Protein AF-A0A1X7J455-F1 (afdb_monomer)

Organism: NCBI:txid561720

Mean predicted aligned error: 8.85 Å

Radius of gyration: 18.41 Å; Cα contacts (8 Å, |Δi|>4): 38; chains: 1; bounding box: 39×34×49 Å

InterPro domains:
  IPR003339 ABC/ECF transporter, transmembrane component [PF02361] (2-101)
  IPR003339 ABC/ECF transporter, transmembrane component [cd16914] (1-105)
  IPR051611 Energy-coupling factor transporter component [PTHR34857] (2-103)

Structure (mmCIF, N/CA/C/O backbone):
data_AF-A0A1X7J455-F1
#
_entry.id   AF-A0A1X7J455-F1
#
loop_
_atom_site.group_PDB
_atom_site.id
_atom_site.type_symbol
_atom_site.label_atom_id
_atom_site.label_alt_id
_atom_site.label_comp_id
_atom_site.l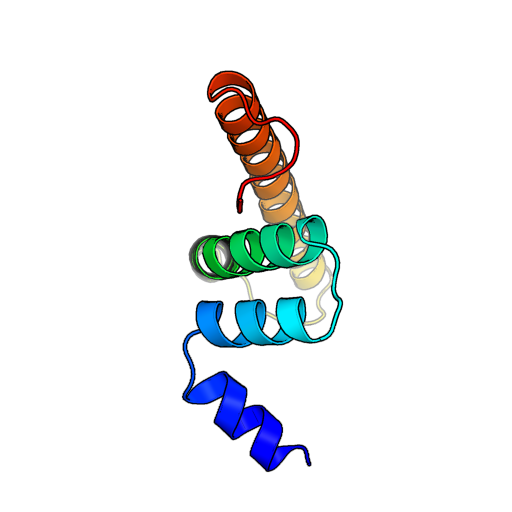abel_asym_id
_atom_site.label_entity_id
_atom_site.label_seq_id
_atom_site.pdbx_PDB_ins_code
_atom_site.Cartn_x
_atom_site.Cartn_y
_atom_site.Cartn_z
_atom_site.occupancy
_atom_site.B_iso_or_equiv
_atom_site.auth_seq_id
_atom_site.auth_comp_id
_atom_site.auth_asym_id
_atom_site.auth_atom_id
_atom_site.pdbx_PDB_model_num
ATOM 1 N N . MET A 1 1 ? 10.506 -19.898 16.608 1.00 73.25 1 MET A N 1
ATOM 2 C CA . MET A 1 1 ? 9.988 -18.510 16.555 1.00 73.25 1 MET A CA 1
ATOM 3 C C . MET A 1 1 ? 9.458 -18.150 15.166 1.00 73.25 1 MET A C 1
ATOM 5 O O . MET A 1 1 ? 8.250 -18.033 15.028 1.00 73.25 1 MET A O 1
ATOM 9 N N . VAL A 1 2 ? 10.294 -18.099 14.118 1.00 80.62 2 VAL A N 1
ATOM 10 C CA . VAL A 1 2 ? 9.862 -17.724 12.746 1.00 80.62 2 VAL A CA 1
ATOM 11 C C . VAL A 1 2 ? 8.773 -18.642 12.162 1.00 80.62 2 VAL A C 1
ATOM 13 O O . VAL A 1 2 ? 7.822 -18.159 11.557 1.00 80.62 2 VAL A O 1
ATOM 16 N N . MET A 1 3 ? 8.853 -19.955 12.400 1.00 81.94 3 MET A N 1
ATOM 17 C CA . MET A 1 3 ? 7.884 -20.923 11.858 1.00 81.94 3 MET A CA 1
ATOM 18 C C . MET A 1 3 ? 6.491 -20.810 12.502 1.00 81.94 3 MET A C 1
ATOM 20 O O . MET A 1 3 ? 5.478 -20.948 11.825 1.00 81.94 3 MET A O 1
ATOM 24 N N . VAL A 1 4 ? 6.444 -20.474 13.797 1.00 82.75 4 VAL A N 1
ATOM 25 C CA . VAL A 1 4 ? 5.191 -20.213 14.530 1.00 82.75 4 VAL A CA 1
ATOM 26 C C . VAL A 1 4 ? 4.543 -18.922 14.028 1.00 82.75 4 VAL A C 1
ATOM 28 O O . VAL A 1 4 ? 3.336 -18.885 13.813 1.00 82.75 4 VAL A O 1
ATOM 31 N N . LEU A 1 5 ? 5.350 -17.886 13.771 1.00 78.81 5 LEU A N 1
ATOM 32 C CA . LEU A 1 5 ? 4.875 -16.619 13.218 1.00 78.81 5 LEU A CA 1
ATOM 33 C C . LEU A 1 5 ? 4.279 -16.791 11.810 1.00 78.81 5 LEU A C 1
ATOM 35 O O . LEU A 1 5 ? 3.201 -16.269 11.539 1.00 78.81 5 LEU A O 1
ATOM 39 N N . MET A 1 6 ? 4.947 -17.544 10.928 1.00 80.38 6 MET A N 1
ATOM 40 C CA . MET A 1 6 ? 4.420 -17.844 9.590 1.00 80.38 6 MET A CA 1
ATOM 41 C C . MET A 1 6 ? 3.140 -18.679 9.640 1.00 80.38 6 MET A C 1
ATOM 43 O O . MET A 1 6 ? 2.208 -18.381 8.900 1.00 80.38 6 MET A O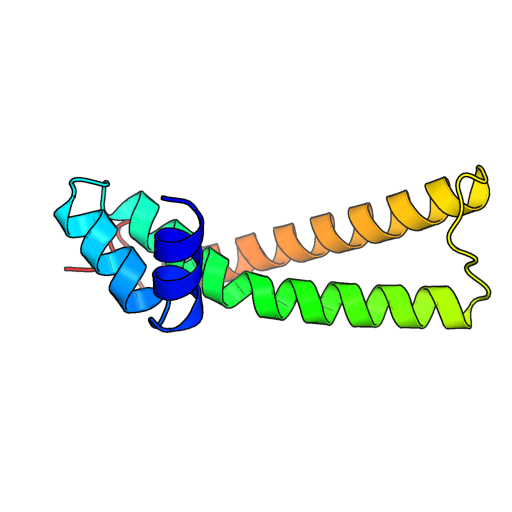 1
ATOM 47 N N . GLY A 1 7 ? 3.070 -19.677 10.529 1.00 82.81 7 GLY A N 1
ATOM 48 C CA . GLY A 1 7 ? 1.852 -20.457 10.747 1.00 82.81 7 GLY A CA 1
ATOM 49 C C . GLY A 1 7 ? 0.685 -19.566 11.166 1.00 82.81 7 GLY A C 1
ATOM 50 O O . GLY A 1 7 ? -0.343 -19.557 10.502 1.00 82.81 7 GLY A O 1
ATOM 51 N N . LEU A 1 8 ? 0.882 -18.728 12.188 1.00 75.81 8 LEU A N 1
ATOM 52 C CA . LEU A 1 8 ? -0.147 -17.821 12.700 1.00 75.81 8 LEU A CA 1
ATOM 53 C C . LEU A 1 8 ? -0.665 -16.847 11.627 1.00 75.81 8 LEU A C 1
ATOM 55 O O . LEU A 1 8 ? -1.876 -16.674 11.495 1.00 75.81 8 LEU A O 1
ATOM 59 N N . LEU A 1 9 ? 0.240 -16.227 10.861 1.00 77.44 9 LEU A N 1
ATOM 60 C CA . LEU A 1 9 ? -0.103 -15.286 9.787 1.00 77.44 9 LEU A CA 1
ATOM 61 C C . LEU A 1 9 ? -0.728 -15.972 8.564 1.00 77.44 9 LEU A C 1
ATOM 63 O O . LEU A 1 9 ? -1.505 -15.343 7.853 1.00 77.44 9 LEU A O 1
ATOM 67 N N . GLY A 1 10 ? -0.375 -17.232 8.306 1.00 73.44 10 GLY A N 1
ATOM 68 C CA . GLY A 1 10 ? -0.864 -18.001 7.164 1.00 73.44 10 GLY A CA 1
ATOM 69 C C . GLY A 1 10 ? -2.214 -18.677 7.400 1.00 73.44 10 GLY A C 1
ATOM 70 O O . GLY A 1 10 ? -2.987 -18.816 6.457 1.00 73.44 10 GLY A O 1
ATOM 71 N N . THR A 1 11 ? -2.519 -19.088 8.636 1.00 76.56 11 THR A N 1
ATOM 72 C CA . THR A 1 11 ? -3.760 -19.814 8.963 1.00 76.56 11 THR A CA 1
ATOM 73 C C . THR A 1 11 ? -4.844 -18.934 9.570 1.00 76.56 11 THR A C 1
ATOM 75 O O . THR A 1 11 ? -6.016 -19.303 9.516 1.00 76.56 11 THR A O 1
ATOM 78 N N . SER A 1 12 ? -4.487 -17.792 10.163 1.00 71.69 12 SER A N 1
ATOM 79 C CA . SER A 1 12 ? -5.459 -16.920 10.828 1.00 71.69 12 SER A CA 1
ATOM 80 C C . SER A 1 12 ? -5.894 -15.779 9.911 1.00 71.69 12 SER A C 1
ATOM 82 O O . SER A 1 12 ? -5.052 -15.144 9.271 1.00 71.69 12 SER A O 1
ATOM 84 N N . PRO A 1 13 ? -7.191 -15.437 9.879 1.00 73.50 13 PRO A N 1
ATOM 85 C CA . PRO A 1 13 ? -7.639 -14.221 9.229 1.00 73.50 13 PRO A CA 1
ATOM 86 C C . PRO A 1 13 ? -6.954 -12.991 9.838 1.00 73.50 13 PRO A C 1
ATOM 88 O O . PRO A 1 13 ? -6.986 -12.799 11.053 1.00 73.50 13 PRO A O 1
ATOM 91 N N . LEU A 1 14 ? -6.416 -12.112 8.986 1.00 71.50 14 LEU A N 1
ATOM 92 C CA . LEU A 1 14 ? -5.733 -10.870 9.383 1.00 71.50 14 LEU A CA 1
ATOM 93 C C . LEU A 1 14 ? -6.522 -10.024 10.396 1.00 71.50 14 LEU A C 1
ATOM 95 O O . LEU A 1 14 ? -5.927 -9.350 11.228 1.00 71.50 14 LEU A O 1
ATOM 99 N N . HIS A 1 15 ? -7.856 -10.064 10.358 1.00 68.44 15 HIS A N 1
ATOM 100 C CA . HIS A 1 15 ? -8.691 -9.335 11.310 1.00 68.44 15 HIS A CA 1
ATOM 101 C C . HIS A 1 15 ? -8.560 -9.855 12.753 1.00 68.44 15 HIS A C 1
ATOM 103 O O . HIS A 1 15 ? -8.521 -9.038 13.669 1.00 68.44 15 HIS A O 1
ATOM 109 N N . LEU A 1 16 ? -8.423 -11.171 12.961 1.00 72.12 16 LEU A N 1
ATOM 110 C CA . LEU A 1 16 ? -8.236 -11.760 14.294 1.00 72.12 16 LEU A CA 1
ATOM 111 C C . LEU A 1 16 ? -6.844 -11.446 14.845 1.00 72.12 16 LEU A C 1
ATOM 113 O O . LEU A 1 16 ? -6.699 -11.103 16.015 1.00 72.12 16 LEU A O 1
ATOM 117 N N . THR A 1 17 ? -5.818 -11.478 13.992 1.00 77.44 17 THR A N 1
ATOM 118 C CA . THR A 1 17 ? -4.447 -11.116 14.377 1.00 77.44 17 THR A CA 1
ATOM 119 C C . THR A 1 17 ? -4.349 -9.641 14.767 1.00 77.44 17 THR A C 1
ATOM 121 O O . THR A 1 17 ? -3.702 -9.297 15.753 1.00 77.44 17 THR A O 1
ATOM 124 N N . LEU A 1 18 ? -5.031 -8.761 14.025 1.00 75.44 18 LEU A N 1
ATOM 125 C CA . LEU A 1 18 ? -5.117 -7.330 14.329 1.00 75.44 18 LEU A CA 1
ATOM 126 C C . LEU A 1 18 ? -5.921 -7.040 15.603 1.00 75.44 18 LEU A C 1
ATOM 128 O O . LEU A 1 18 ? -5.617 -6.076 16.305 1.00 75.44 18 LEU A O 1
ATOM 132 N N . GLN A 1 19 ? -6.917 -7.867 15.922 1.00 75.44 19 GLN A N 1
ATOM 133 C CA . GLN A 1 19 ? -7.644 -7.780 17.185 1.00 75.44 19 GLN A CA 1
ATOM 134 C C . GLN A 1 19 ? -6.764 -8.206 18.368 1.00 75.44 19 GLN A C 1
ATOM 136 O O . GLN A 1 19 ? -6.658 -7.447 19.322 1.00 75.44 19 GLN A O 1
ATOM 141 N N . GLY A 1 20 ? -6.021 -9.311 18.266 1.00 78.44 20 GLY A N 1
ATOM 142 C CA . GLY A 1 20 ? -5.057 -9.700 19.307 1.00 78.44 20 GLY A CA 1
ATOM 143 C C . GLY A 1 20 ? -3.945 -8.662 19.526 1.00 78.44 20 GLY A C 1
ATOM 144 O O . GLY A 1 20 ? -3.503 -8.449 20.649 1.00 78.44 20 GLY A O 1
ATOM 145 N N . LEU A 1 21 ? -3.536 -7.947 18.471 1.00 75.38 21 LEU A N 1
ATOM 146 C CA . LEU A 1 21 ? -2.621 -6.798 18.563 1.00 75.38 21 LEU A CA 1
ATOM 147 C C . LEU A 1 21 ? -3.223 -5.622 19.354 1.00 75.38 21 LEU A C 1
ATOM 149 O O . LEU A 1 21 ? -2.495 -4.930 20.063 1.00 75.38 21 LEU A O 1
ATOM 153 N N . ARG A 1 22 ? -4.540 -5.398 19.263 1.00 76.31 22 ARG A N 1
ATOM 154 C CA . ARG A 1 22 ? -5.244 -4.405 20.090 1.00 76.31 22 ARG A CA 1
ATOM 155 C C . ARG A 1 22 ? -5.200 -4.793 21.563 1.00 76.31 22 ARG A C 1
ATOM 157 O O . ARG A 1 22 ? -4.879 -3.948 22.392 1.00 76.31 22 ARG A O 1
ATOM 164 N N . ASP A 1 23 ? -5.476 -6.058 21.862 1.00 76.12 23 ASP A N 1
ATOM 165 C CA . ASP A 1 23 ? -5.491 -6.578 23.235 1.00 76.12 23 ASP A CA 1
ATOM 166 C C . ASP A 1 23 ? -4.092 -6.539 23.876 1.00 76.12 23 ASP A C 1
ATOM 168 O O . ASP A 1 23 ? -3.957 -6.448 25.093 1.00 76.12 23 ASP A O 1
ATOM 172 N N . LEU A 1 24 ? -3.043 -6.508 23.048 1.00 79.50 24 LEU A N 1
ATOM 173 C CA . LEU A 1 24 ? -1.651 -6.320 23.458 1.00 79.50 24 LEU A CA 1
ATOM 174 C C . LEU A 1 24 ? -1.265 -4.852 23.736 1.00 79.50 24 LEU A C 1
ATOM 176 O O . LEU A 1 24 ? -0.109 -4.572 24.047 1.00 79.50 24 LEU A O 1
ATOM 180 N N . GLY A 1 25 ? -2.208 -3.911 23.617 1.00 78.00 25 GLY A N 1
ATOM 181 C CA . GLY A 1 25 ? -2.021 -2.500 23.963 1.00 78.00 25 GLY A CA 1
ATOM 182 C C . GLY A 1 25 ? -1.713 -1.562 22.791 1.00 78.00 25 GLY A C 1
ATOM 183 O O . GLY A 1 25 ? -1.353 -0.408 23.028 1.00 78.00 25 GLY A O 1
ATOM 184 N N . LEU A 1 26 ? -1.851 -1.992 21.526 1.00 77.38 26 LEU A N 1
ATOM 185 C CA . LEU A 1 26 ? -1.738 -1.052 20.403 1.00 77.38 26 LEU A CA 1
ATOM 186 C C . LEU A 1 26 ? -2.918 -0.063 20.375 1.00 77.38 26 LEU A C 1
ATOM 188 O O . LEU A 1 26 ? -4.073 -0.467 20.532 1.00 77.38 26 LEU A O 1
ATOM 192 N N . PRO A 1 27 ? -2.669 1.227 20.074 1.00 79.38 27 PRO A N 1
ATOM 193 C CA . PRO A 1 27 ? -3.733 2.215 19.982 1.00 79.38 27 PRO A CA 1
ATOM 194 C C . PRO A 1 27 ? -4.678 1.878 18.823 1.00 79.38 27 PRO A C 1
ATOM 196 O O . PRO A 1 27 ? -4.257 1.522 17.717 1.00 79.38 27 PRO A O 1
ATOM 199 N N . SER A 1 28 ? -5.978 2.045 19.061 1.00 73.00 28 SER A N 1
ATOM 200 C CA . SER A 1 28 ? -7.067 1.702 18.133 1.00 73.00 28 SER A CA 1
ATOM 201 C C . SER A 1 28 ? -6.895 2.292 16.725 1.00 73.00 28 SER A C 1
ATOM 203 O O . SER A 1 28 ? -7.248 1.648 15.734 1.00 73.00 28 SER A O 1
ATOM 205 N N . LYS A 1 29 ? -6.278 3.476 16.623 1.00 73.56 29 LYS A N 1
ATOM 206 C CA . LYS A 1 29 ? -5.960 4.158 15.360 1.00 73.56 29 LYS A CA 1
ATOM 207 C C . LYS A 1 29 ? -4.971 3.376 14.484 1.00 73.56 29 LYS A C 1
ATOM 209 O O . LYS A 1 29 ? -5.156 3.300 13.273 1.00 73.56 29 LYS A O 1
ATOM 214 N N . LEU A 1 30 ? -3.952 2.756 15.085 1.00 76.00 30 LEU A N 1
ATOM 215 C CA . LEU A 1 30 ? -2.965 1.926 14.377 1.00 76.00 30 LEU A CA 1
ATOM 216 C C . LEU A 1 30 ? -3.593 0.621 13.882 1.00 76.00 30 LEU A C 1
ATOM 218 O O . LEU A 1 30 ? -3.386 0.234 12.734 1.00 76.00 30 LEU A O 1
ATOM 222 N N . VAL A 1 31 ? -4.421 -0.016 14.712 1.00 79.56 31 VAL A N 1
ATOM 223 C CA . VAL A 1 31 ? -5.154 -1.240 14.345 1.00 79.56 31 VAL A CA 1
ATOM 224 C C . VAL A 1 31 ? -6.093 -0.977 13.167 1.00 79.56 31 VAL A C 1
ATOM 226 O O . VAL A 1 31 ? -6.144 -1.754 12.214 1.00 79.56 31 VAL A O 1
ATOM 229 N N . MET A 1 32 ? -6.796 0.156 13.196 1.00 77.31 32 MET A N 1
ATOM 230 C CA . MET A 1 32 ? -7.643 0.600 12.094 1.00 77.31 32 MET A CA 1
ATOM 231 C C . MET A 1 32 ? -6.829 0.830 10.817 1.00 77.31 32 MET A C 1
ATOM 233 O O . MET A 1 32 ? -7.204 0.319 9.761 1.00 77.31 32 MET A O 1
ATOM 237 N N . LEU A 1 33 ? -5.713 1.561 10.902 1.00 80.31 33 LEU A N 1
ATOM 238 C CA . LEU A 1 33 ? -4.845 1.818 9.754 1.00 80.31 33 LEU A CA 1
ATOM 239 C C . LEU A 1 33 ? -4.367 0.503 9.124 1.00 80.31 33 LEU A C 1
ATOM 241 O O . LEU A 1 33 ? -4.500 0.322 7.918 1.00 80.31 33 LEU A O 1
ATOM 245 N N . LEU A 1 34 ? -3.899 -0.446 9.938 1.00 80.50 34 LEU A N 1
ATOM 246 C CA . LEU A 1 34 ? -3.456 -1.764 9.480 1.00 80.50 34 LEU A CA 1
ATOM 247 C C . LEU A 1 34 ? -4.585 -2.565 8.824 1.00 80.50 34 LEU A C 1
ATOM 249 O O . LEU A 1 34 ? -4.370 -3.202 7.790 1.00 80.50 34 LEU A O 1
ATOM 253 N N . HIS A 1 35 ? -5.798 -2.503 9.373 1.00 80.69 35 HIS A N 1
ATOM 254 C CA . HIS A 1 35 ? -6.957 -3.150 8.769 1.00 80.69 35 HIS A CA 1
ATOM 255 C C . HIS A 1 35 ? -7.258 -2.565 7.380 1.00 80.69 35 HIS A C 1
ATOM 257 O O . HIS A 1 35 ? -7.420 -3.319 6.416 1.00 80.69 35 HIS A O 1
ATOM 263 N N . PHE A 1 36 ? -7.244 -1.236 7.233 1.00 79.31 36 PHE A N 1
ATOM 264 C CA . PHE A 1 36 ? -7.363 -0.589 5.925 1.00 79.31 36 PHE A CA 1
ATOM 265 C C . PHE A 1 36 ? -6.216 -0.982 4.988 1.00 79.31 36 PHE A C 1
ATOM 267 O O . PHE A 1 36 ? -6.482 -1.391 3.857 1.00 79.31 36 PHE A O 1
ATOM 274 N N . CYS A 1 37 ? -4.963 -0.946 5.448 1.00 81.94 37 CYS A N 1
ATOM 275 C CA . CYS A 1 37 ? -3.806 -1.374 4.664 1.00 81.94 37 CYS A CA 1
ATOM 276 C C . CYS A 1 37 ? -3.989 -2.801 4.135 1.00 81.94 37 CYS A C 1
ATOM 278 O O . CYS A 1 37 ? -3.803 -3.026 2.945 1.00 81.94 37 CYS A O 1
ATOM 280 N N . SER A 1 38 ? -4.440 -3.746 4.964 1.00 79.81 38 SER A N 1
ATOM 281 C CA . SER A 1 38 ? -4.642 -5.142 4.550 1.00 79.81 38 SER A CA 1
ATOM 282 C C . SER A 1 38 ? -5.661 -5.299 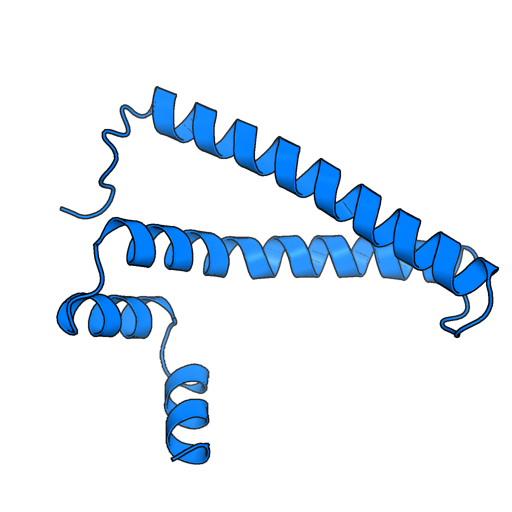3.410 1.00 79.81 38 SER A C 1
ATOM 284 O O . SER A 1 38 ? -5.432 -6.046 2.452 1.00 79.81 38 SER A O 1
ATOM 286 N N . ARG A 1 39 ? -6.760 -4.533 3.462 1.00 80.50 39 ARG A N 1
ATOM 287 C CA . ARG A 1 39 ? -7.777 -4.483 2.402 1.00 80.50 39 ARG A CA 1
ATOM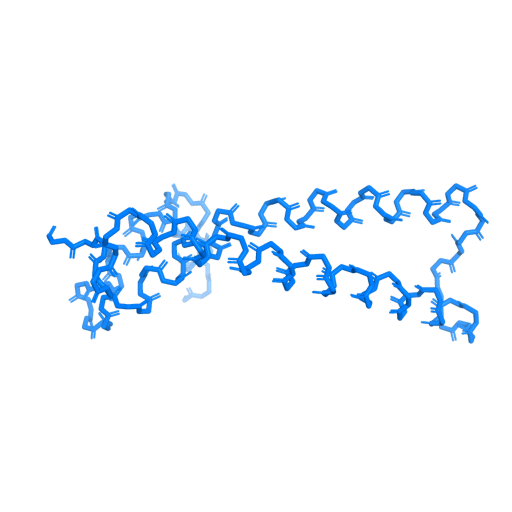 288 C C . ARG A 1 39 ? -7.216 -3.854 1.126 1.00 80.50 39 ARG A C 1
ATOM 290 O O . ARG A 1 39 ? -7.487 -4.350 0.037 1.00 80.50 39 ARG A O 1
ATOM 297 N N . TYR A 1 40 ? -6.420 -2.793 1.250 1.00 79.12 40 TYR A N 1
ATOM 298 C CA . TYR A 1 40 ? -5.877 -2.062 0.102 1.00 79.12 40 TYR A CA 1
ATOM 299 C C . TYR A 1 40 ? -4.658 -2.722 -0.548 1.00 79.12 40 TYR A C 1
ATOM 301 O O . TYR A 1 40 ? -4.456 -2.528 -1.745 1.00 79.12 40 TYR A O 1
ATOM 309 N N . VAL A 1 41 ? -3.889 -3.541 0.176 1.00 83.06 41 VAL A N 1
ATOM 310 C CA . VAL A 1 41 ? -2.725 -4.264 -0.369 1.00 83.06 41 VAL A CA 1
ATOM 311 C C . VAL A 1 41 ? -3.117 -5.129 -1.563 1.00 83.06 41 VAL A C 1
ATOM 313 O O . VAL A 1 41 ? -2.434 -5.092 -2.582 1.00 83.06 41 VAL A O 1
ATOM 316 N N . HIS A 1 42 ? -4.243 -5.839 -1.482 1.00 81.56 42 HIS A N 1
ATOM 317 C CA . HIS A 1 42 ? -4.738 -6.674 -2.579 1.00 81.56 42 HIS A CA 1
ATOM 318 C C . HIS A 1 42 ? -5.066 -5.838 -3.822 1.00 81.56 42 HIS A C 1
ATOM 320 O O . HIS A 1 42 ? -4.644 -6.156 -4.930 1.00 81.56 42 HIS A O 1
ATOM 326 N N . VAL A 1 43 ? -5.725 -4.695 -3.626 1.00 83.69 43 VAL A N 1
ATOM 327 C CA . VAL A 1 43 ? -6.094 -3.794 -4.723 1.00 83.69 43 VAL A CA 1
ATOM 328 C C . VAL A 1 43 ? -4.860 -3.176 -5.386 1.00 83.69 43 VAL A C 1
ATOM 330 O O . VAL A 1 43 ? -4.802 -3.056 -6.609 1.00 83.69 43 VAL A O 1
ATOM 333 N N . ILE A 1 44 ? -3.859 -2.788 -4.592 1.00 82.31 44 ILE A N 1
ATOM 334 C CA . ILE A 1 44 ? -2.587 -2.256 -5.098 1.00 82.31 44 ILE A CA 1
ATOM 335 C C . ILE A 1 44 ? -1.799 -3.354 -5.821 1.00 82.31 44 ILE A C 1
ATOM 337 O O . ILE A 1 44 ? -1.176 -3.077 -6.844 1.00 82.31 44 ILE A O 1
ATOM 341 N N . ALA A 1 45 ? -1.838 -4.597 -5.335 1.00 84.62 45 ALA A N 1
ATOM 342 C CA . ALA A 1 45 ? -1.193 -5.731 -5.986 1.00 84.62 45 ALA A CA 1
ATOM 343 C C . ALA A 1 45 ? -1.791 -6.010 -7.374 1.00 84.62 45 ALA A C 1
ATOM 345 O O . ALA A 1 45 ? -1.032 -6.188 -8.329 1.00 84.62 45 ALA A O 1
ATOM 346 N N . ASP A 1 46 ? -3.117 -5.960 -7.509 1.00 86.19 46 ASP A N 1
ATOM 347 C CA . ASP A 1 46 ? -3.801 -6.107 -8.799 1.00 86.19 46 ASP A CA 1
ATOM 348 C C . ASP A 1 46 ? -3.486 -4.950 -9.754 1.00 86.19 46 ASP A C 1
ATOM 350 O O . ASP A 1 46 ? -3.218 -5.163 -10.938 1.00 86.19 46 ASP A O 1
ATOM 354 N N . GLU A 1 47 ? -3.464 -3.714 -9.249 1.00 84.31 47 GLU A N 1
ATOM 355 C CA . GLU A 1 47 ? -3.063 -2.535 -10.023 1.00 84.31 47 GLU A CA 1
ATOM 356 C C . GLU A 1 47 ? -1.616 -2.682 -10.519 1.00 84.31 47 GLU A C 1
ATOM 358 O O . GLU A 1 47 ? -1.347 -2.526 -11.711 1.00 84.31 47 GLU A O 1
ATOM 363 N N . LYS A 1 48 ? -0.692 -3.064 -9.627 1.00 85.44 48 LYS A N 1
ATOM 364 C CA . LYS A 1 48 ? 0.710 -3.333 -9.963 1.00 85.44 48 LYS A CA 1
ATOM 365 C C . LYS A 1 48 ? 0.808 -4.395 -11.052 1.00 85.44 48 LYS A C 1
ATOM 367 O O . LYS A 1 48 ? 1.558 -4.200 -12.005 1.00 85.44 48 LYS A O 1
ATOM 372 N N . ARG A 1 49 ? 0.059 -5.497 -10.925 1.00 87.31 49 ARG A N 1
ATOM 373 C CA . ARG A 1 49 ? 0.057 -6.590 -11.904 1.00 87.31 49 ARG A CA 1
ATOM 374 C C . ARG A 1 49 ? -0.371 -6.088 -13.280 1.00 87.31 49 ARG A C 1
ATOM 376 O O . ARG A 1 49 ? 0.373 -6.275 -14.234 1.00 87.31 49 ARG A O 1
ATOM 383 N N . ARG A 1 50 ? -1.481 -5.348 -13.364 1.00 86.00 50 ARG A N 1
ATOM 384 C CA . ARG A 1 50 ? -1.982 -4.782 -14.629 1.00 86.00 50 ARG A CA 1
ATOM 385 C C . ARG A 1 50 ? -0.990 -3.835 -15.298 1.00 86.00 50 ARG A C 1
ATOM 387 O O . ARG A 1 50 ? -0.751 -3.932 -16.498 1.00 86.00 50 ARG A O 1
ATOM 394 N N . ILE A 1 51 ? -0.402 -2.916 -14.533 1.00 81.19 51 ILE A N 1
ATOM 395 C CA . ILE A 1 51 ? 0.556 -1.945 -15.080 1.00 81.19 51 ILE A CA 1
ATOM 396 C C . ILE A 1 51 ? 1.850 -2.667 -15.512 1.00 81.19 51 ILE A C 1
ATOM 398 O O . ILE A 1 51 ? 2.432 -2.334 -16.545 1.00 81.19 51 ILE A O 1
ATOM 402 N N . HIS A 1 52 ? 2.274 -3.695 -14.775 1.00 84.19 52 HIS A N 1
ATOM 403 C CA . HIS A 1 52 ? 3.434 -4.510 -15.126 1.00 84.19 52 HIS A CA 1
ATOM 404 C C . HIS A 1 52 ? 3.212 -5.346 -16.397 1.00 84.19 52 HIS A C 1
ATOM 406 O O . HIS A 1 52 ? 4.057 -5.324 -17.288 1.00 84.19 52 HIS A O 1
ATOM 412 N N . GLU A 1 53 ? 2.068 -6.020 -16.525 1.00 86.44 53 GLU A N 1
ATOM 413 C CA . GLU A 1 53 ? 1.689 -6.778 -17.727 1.00 86.44 53 GLU A CA 1
ATOM 414 C C . GLU A 1 53 ? 1.649 -5.869 -18.965 1.00 86.44 53 GLU A C 1
ATOM 416 O O . GLU A 1 53 ? 2.247 -6.186 -19.994 1.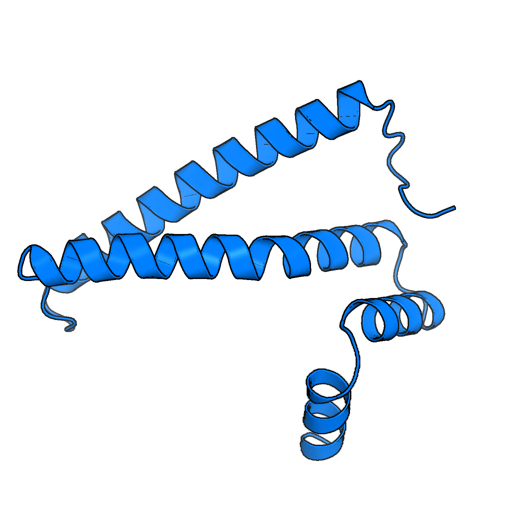00 86.44 53 GLU A O 1
ATOM 421 N N . ALA A 1 54 ? 1.047 -4.682 -18.848 1.00 84.50 54 ALA A N 1
ATOM 422 C CA . ALA A 1 54 ? 1.037 -3.689 -19.921 1.00 84.50 54 ALA A CA 1
ATOM 423 C C . ALA A 1 54 ? 2.449 -3.206 -20.303 1.00 84.50 54 ALA A C 1
ATOM 425 O O . ALA A 1 54 ? 2.714 -2.929 -21.474 1.00 84.50 54 ALA A O 1
ATOM 426 N N . ALA A 1 55 ? 3.367 -3.106 -19.336 1.00 82.94 55 ALA A N 1
ATOM 427 C CA . ALA A 1 55 ? 4.757 -2.761 -19.609 1.00 82.94 55 ALA A CA 1
ATOM 428 C C . ALA A 1 55 ? 5.470 -3.877 -20.385 1.00 82.94 55 ALA A C 1
ATOM 430 O O . ALA A 1 55 ? 6.139 -3.585 -21.377 1.00 82.94 55 ALA A O 1
ATOM 431 N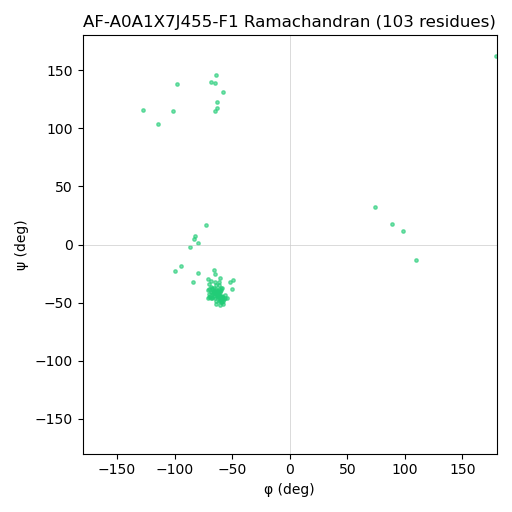 N . ILE A 1 56 ? 5.294 -5.141 -19.983 1.00 84.81 56 ILE A N 1
ATOM 432 C CA . ILE A 1 56 ? 5.875 -6.304 -20.674 1.00 84.81 56 ILE A CA 1
ATOM 433 C C . ILE A 1 56 ? 5.402 -6.354 -22.131 1.00 84.81 56 ILE A C 1
ATOM 435 O O . ILE A 1 56 ? 6.228 -6.488 -23.031 1.00 84.81 56 ILE A O 1
ATOM 439 N N . LEU A 1 57 ? 4.102 -6.153 -22.378 1.00 85.44 57 LEU A N 1
ATOM 440 C CA . LEU A 1 57 ? 3.528 -6.130 -23.731 1.00 85.44 57 LEU A CA 1
ATOM 441 C C . LEU A 1 57 ? 4.121 -5.027 -24.624 1.00 85.44 57 LEU A C 1
ATOM 443 O O . LEU A 1 57 ? 4.210 -5.197 -25.835 1.00 85.44 57 LEU A O 1
ATOM 447 N N . ARG A 1 58 ? 4.576 -3.913 -24.040 1.00 82.62 58 ARG A N 1
ATOM 448 C CA . ARG A 1 58 ? 5.272 -2.824 -24.752 1.00 82.62 58 ARG A CA 1
ATOM 449 C C . ARG A 1 58 ? 6.767 -3.098 -24.977 1.00 82.62 58 ARG A C 1
ATOM 451 O O . ARG A 1 58 ? 7.487 -2.202 -25.410 1.00 82.62 58 ARG A O 1
ATOM 458 N N . GLY A 1 59 ? 7.245 -4.305 -24.671 1.00 79.69 59 GLY A N 1
ATOM 459 C CA . GLY A 1 59 ? 8.644 -4.705 -24.829 1.00 79.69 59 GLY A CA 1
ATOM 460 C C . GLY A 1 59 ? 9.528 -4.409 -23.614 1.00 79.69 59 GLY A C 1
ATOM 461 O O . GLY A 1 59 ? 10.753 -4.388 -23.744 1.00 79.69 59 GLY A O 1
ATOM 462 N N . TYR A 1 60 ? 8.949 -4.175 -22.430 1.00 74.75 60 TYR A N 1
ATOM 463 C CA . TYR A 1 60 ? 9.731 -4.016 -21.202 1.00 74.75 60 TYR A CA 1
ATOM 464 C C . TYR A 1 60 ? 10.483 -5.307 -20.868 1.00 74.75 60 TYR A C 1
ATOM 466 O O . TYR A 1 60 ? 9.880 -6.340 -20.582 1.00 74.75 60 TYR A O 1
ATOM 474 N N . ARG A 1 61 ? 11.817 -5.227 -20.857 1.00 73.00 61 ARG A N 1
ATOM 475 C CA . ARG A 1 61 ? 12.692 -6.287 -20.354 1.00 73.00 61 ARG A CA 1
ATOM 476 C C . ARG A 1 61 ? 13.168 -5.912 -18.949 1.00 73.00 61 ARG A C 1
ATOM 478 O O . ARG A 1 61 ? 13.878 -4.910 -18.819 1.00 73.00 61 ARG A O 1
ATOM 485 N N . PRO A 1 62 ? 12.788 -6.667 -17.902 1.00 66.00 62 PRO A N 1
ATOM 486 C CA . PRO A 1 62 ? 13.269 -6.401 -16.554 1.00 66.00 62 PRO A CA 1
ATOM 487 C C . PRO A 1 62 ? 14.790 -6.587 -16.510 1.00 66.00 62 PRO A C 1
ATOM 489 O O . PRO A 1 62 ? 15.314 -7.637 -16.871 1.00 66.00 62 PRO A O 1
ATOM 492 N N . GLY A 1 63 ? 15.506 -5.542 -16.098 1.00 70.56 63 GLY A N 1
ATOM 493 C CA . GLY A 1 63 ? 16.963 -5.547 -15.988 1.00 70.56 63 GLY A CA 1
ATOM 494 C C . GLY A 1 63 ? 17.502 -4.203 -15.502 1.00 70.56 63 GLY A C 1
ATOM 495 O O . GLY A 1 63 ? 16.818 -3.184 -15.600 1.00 70.56 63 GLY A O 1
ATOM 496 N N . LEU A 1 64 ? 18.750 -4.183 -15.019 1.00 71.44 64 LEU A N 1
ATOM 497 C CA . LEU A 1 64 ? 19.439 -2.971 -14.538 1.00 71.44 64 LEU A CA 1
ATOM 498 C C . LEU A 1 64 ? 19.874 -2.009 -15.666 1.00 71.44 64 LEU A C 1
ATOM 500 O O . LEU A 1 64 ? 20.691 -1.114 -15.459 1.00 71.44 64 LEU A O 1
ATOM 504 N N . SER A 1 65 ? 19.324 -2.154 -16.872 1.00 80.06 65 SER A N 1
ATOM 505 C CA . SER A 1 65 ? 19.522 -1.168 -17.934 1.00 80.06 65 SER A CA 1
ATOM 506 C C . SER A 1 65 ? 18.904 0.175 -17.527 1.00 80.06 65 SER A C 1
ATOM 508 O O . SER A 1 65 ? 17.844 0.211 -16.899 1.00 80.06 65 SER A O 1
ATOM 510 N N . LYS A 1 66 ? 19.513 1.297 -17.937 1.00 79.31 66 LYS A N 1
ATOM 511 C CA . LYS A 1 66 ? 18.976 2.654 -17.702 1.00 79.31 66 LYS A CA 1
ATOM 512 C C . LYS A 1 66 ? 17.510 2.780 -18.131 1.00 79.31 66 LYS A C 1
ATOM 514 O O . LYS A 1 66 ? 16.716 3.416 -17.442 1.00 79.31 66 LYS A O 1
ATOM 519 N N . MET A 1 67 ? 17.138 2.145 -19.245 1.00 78.62 67 MET A N 1
ATOM 520 C CA . MET A 1 67 ? 15.756 2.129 -19.731 1.00 78.62 67 MET A CA 1
ATOM 521 C C . MET A 1 67 ? 14.843 1.289 -18.827 1.00 78.62 67 MET A C 1
ATOM 523 O O . MET A 1 67 ? 13.731 1.712 -18.528 1.00 78.62 67 MET A O 1
ATOM 527 N N . GLY A 1 68 ? 15.341 0.158 -18.316 1.00 80.88 68 GLY A N 1
ATOM 528 C CA . GLY A 1 68 ? 14.627 -0.704 -17.372 1.00 80.88 68 GLY A CA 1
ATOM 529 C C . GLY A 1 68 ? 14.317 -0.005 -16.042 1.00 80.88 68 GLY A C 1
ATOM 530 O O . GLY A 1 68 ? 13.187 -0.071 -15.552 1.00 80.88 68 GLY A O 1
ATOM 531 N N . LEU A 1 69 ? 15.293 0.735 -15.509 1.00 82.62 69 LEU A N 1
ATOM 532 C CA . LEU A 1 69 ? 15.148 1.577 -14.317 1.00 82.62 69 LEU A CA 1
ATOM 533 C C . LEU A 1 69 ? 14.193 2.754 -14.551 1.00 82.62 69 LEU A C 1
ATOM 535 O O . LEU A 1 69 ? 13.340 3.016 -13.706 1.00 82.62 69 LEU A O 1
ATOM 539 N N . LYS A 1 70 ? 14.272 3.431 -15.705 1.00 83.38 70 LYS A N 1
ATOM 540 C CA . LYS A 1 70 ? 13.356 4.532 -16.053 1.00 83.38 70 LYS A CA 1
ATOM 541 C C . LYS A 1 70 ? 11.906 4.056 -16.135 1.00 83.38 70 LYS A C 1
ATOM 543 O O . LYS A 1 70 ? 11.015 4.710 -15.595 1.00 83.38 70 LYS A O 1
ATOM 548 N N . THR A 1 71 ? 11.663 2.911 -16.772 1.00 81.62 71 THR A N 1
ATOM 549 C CA . THR A 1 71 ? 10.321 2.326 -16.827 1.00 81.62 71 THR A CA 1
ATOM 550 C C . THR A 1 71 ? 9.861 1.900 -15.436 1.00 81.62 71 THR A C 1
ATOM 552 O O . THR A 1 71 ? 8.751 2.251 -15.058 1.00 81.62 71 THR A O 1
ATOM 555 N N . ALA A 1 72 ? 10.706 1.252 -14.626 1.00 83.25 72 ALA A N 1
ATOM 556 C CA . ALA A 1 72 ? 10.362 0.899 -13.245 1.00 83.25 72 ALA A CA 1
ATOM 557 C C . ALA A 1 72 ? 10.000 2.129 -12.393 1.00 83.25 72 ALA A C 1
ATOM 559 O O . ALA A 1 72 ? 8.984 2.119 -11.701 1.00 83.25 72 ALA A O 1
ATOM 560 N N . ALA A 1 73 ? 10.769 3.215 -12.498 1.00 85.81 73 ALA A N 1
ATOM 561 C CA . ALA A 1 73 ? 10.478 4.474 -11.818 1.00 85.81 73 ALA A CA 1
ATOM 562 C C . ALA A 1 73 ? 9.140 5.078 -12.274 1.00 85.81 73 ALA A C 1
ATOM 564 O O . ALA A 1 73 ? 8.358 5.533 -11.444 1.00 85.81 73 ALA A O 1
ATOM 565 N N . SER A 1 74 ? 8.831 5.026 -13.574 1.00 85.56 74 SER A N 1
ATOM 566 C CA . SER A 1 74 ? 7.537 5.473 -14.105 1.00 85.56 74 SER A CA 1
ATOM 567 C C . SER A 1 74 ? 6.371 4.620 -13.591 1.00 85.56 74 SER A C 1
ATOM 569 O O . SER A 1 74 ? 5.336 5.170 -13.211 1.00 85.56 74 SER A O 1
ATOM 571 N N . LEU A 1 75 ? 6.549 3.296 -13.499 1.00 84.88 75 LEU A N 1
ATOM 572 C CA . LEU A 1 75 ? 5.556 2.385 -12.921 1.00 84.88 75 LEU A CA 1
ATOM 573 C C . LEU A 1 75 ? 5.279 2.745 -11.458 1.00 84.88 75 LEU A C 1
ATOM 575 O O . LEU A 1 75 ? 4.126 2.970 -11.093 1.00 84.88 75 LEU A O 1
ATOM 579 N N . VAL A 1 76 ? 6.329 2.863 -10.641 1.00 88.50 76 VAL A N 1
ATOM 580 C CA . VAL A 1 76 ? 6.213 3.219 -9.218 1.00 88.50 76 VAL A CA 1
ATOM 581 C C . VAL A 1 76 ? 5.594 4.605 -9.047 1.00 88.50 76 VAL A C 1
ATOM 583 O O . VAL A 1 76 ? 4.670 4.752 -8.253 1.00 88.50 76 VAL A O 1
ATOM 586 N N . GLY A 1 77 ? 6.026 5.598 -9.829 1.00 90.31 77 GLY A N 1
ATOM 587 C CA . GLY A 1 77 ? 5.464 6.949 -9.793 1.00 90.31 77 GLY A CA 1
ATOM 588 C C . GLY A 1 77 ? 3.967 6.960 -10.100 1.00 90.31 77 GLY A C 1
ATOM 589 O O . GLY A 1 77 ? 3.184 7.532 -9.346 1.00 90.31 77 GLY A O 1
ATOM 590 N N . SER A 1 78 ? 3.542 6.250 -11.149 1.00 87.56 78 SER A N 1
ATOM 591 C CA . SER A 1 78 ? 2.121 6.146 -11.502 1.00 87.56 78 SER A CA 1
ATOM 592 C C . SER A 1 78 ? 1.289 5.445 -10.422 1.00 87.56 78 SER A C 1
ATOM 594 O O . SER A 1 78 ? 0.171 5.870 -10.129 1.00 87.56 78 SER A O 1
ATOM 596 N N . LEU A 1 79 ? 1.839 4.403 -9.790 1.00 87.88 79 LEU A N 1
ATOM 597 C CA . LEU A 1 79 ? 1.186 3.688 -8.698 1.00 87.88 79 LEU A CA 1
ATOM 598 C C . LEU A 1 79 ? 1.029 4.586 -7.465 1.00 87.88 79 LEU A C 1
ATOM 600 O O . LEU A 1 79 ? -0.017 4.560 -6.816 1.00 87.88 79 LEU A O 1
ATOM 604 N N . LEU A 1 80 ? 2.044 5.397 -7.162 1.00 89.25 80 LEU A N 1
ATOM 605 C CA . LEU A 1 80 ? 2.068 6.285 -6.003 1.00 89.25 80 LEU A CA 1
ATOM 606 C C . LEU A 1 80 ? 1.053 7.425 -6.148 1.00 89.25 80 LEU A C 1
ATOM 608 O O . LEU A 1 80 ? 0.250 7.627 -5.240 1.00 89.25 80 LEU A O 1
ATOM 612 N N . VAL A 1 81 ? 0.997 8.077 -7.316 1.00 91.19 81 VAL A N 1
ATOM 613 C CA . VAL A 1 81 ? -0.004 9.121 -7.618 1.00 91.19 81 VAL A CA 1
ATOM 614 C C . VAL A 1 81 ? -1.426 8.566 -7.503 1.00 91.19 81 VAL A C 1
ATOM 616 O O . VAL A 1 81 ? -2.254 9.110 -6.777 1.00 91.19 81 VAL A O 1
ATOM 619 N N . LYS A 1 82 ? -1.705 7.416 -8.130 1.00 86.50 82 LYS A N 1
ATOM 620 C CA . LYS A 1 82 ? -3.029 6.776 -8.049 1.00 86.50 82 LYS A CA 1
ATOM 621 C C . LYS A 1 82 ? -3.420 6.385 -6.623 1.00 86.50 82 LYS A C 1
ATOM 623 O O . LYS A 1 82 ? -4.592 6.479 -6.253 1.00 86.50 82 LYS A O 1
ATOM 628 N N . SER A 1 83 ? -2.455 5.908 -5.838 1.00 85.62 83 SER A N 1
ATOM 629 C CA . SER A 1 83 ? -2.676 5.533 -4.438 1.00 85.62 83 SER A CA 1
ATOM 630 C C . SER A 1 83 ? -2.982 6.759 -3.580 1.00 85.62 83 SER A C 1
ATOM 632 O O . S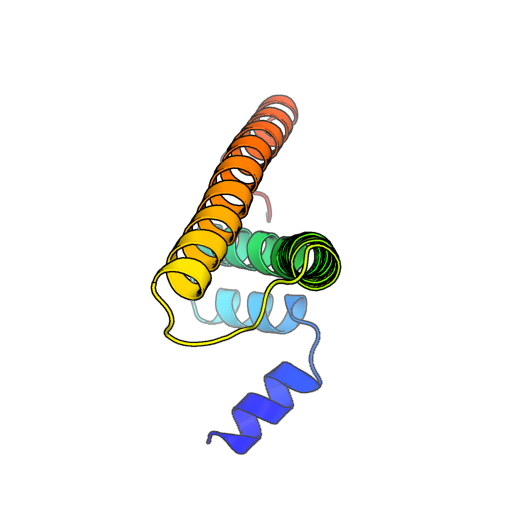ER A 1 83 ? -3.872 6.691 -2.734 1.00 85.62 83 SER A O 1
ATOM 634 N N . TYR A 1 84 ? -2.314 7.885 -3.844 1.00 88.31 84 TYR A N 1
ATOM 635 C CA . TYR A 1 84 ? -2.573 9.158 -3.179 1.00 88.31 84 TYR A CA 1
ATOM 636 C C . TYR A 1 84 ? -3.983 9.682 -3.476 1.00 88.31 84 TYR A C 1
ATOM 638 O O . TYR A 1 84 ? -4.755 9.902 -2.543 1.00 88.31 84 TYR A O 1
ATOM 646 N N . ASP A 1 85 ? -4.386 9.755 -4.746 1.00 88.94 85 ASP A N 1
ATOM 647 C CA . ASP A 1 85 ? -5.741 10.191 -5.114 1.00 88.94 85 ASP A CA 1
ATOM 648 C C . ASP A 1 85 ? -6.821 9.296 -4.502 1.00 88.94 85 ASP A C 1
ATOM 650 O O . ASP A 1 85 ? -7.880 9.756 -4.071 1.00 88.94 85 ASP A O 1
ATOM 654 N N . ARG A 1 86 ? -6.562 7.985 -4.440 1.00 85.69 86 ARG A N 1
ATOM 655 C CA . ARG A 1 86 ? -7.455 7.049 -3.756 1.00 85.69 86 ARG A CA 1
ATOM 656 C C . ARG A 1 86 ? -7.521 7.332 -2.258 1.00 85.69 86 ARG A C 1
ATOM 658 O O . ARG A 1 86 ? -8.615 7.266 -1.708 1.00 85.69 86 ARG A O 1
ATOM 665 N N . SER A 1 87 ? -6.396 7.634 -1.614 1.00 86.06 87 SER A N 1
ATOM 666 C CA . SER A 1 87 ? -6.365 7.955 -0.185 1.00 86.06 87 SER A CA 1
ATOM 667 C C . SER A 1 87 ? -7.214 9.186 0.137 1.00 86.06 87 SER A C 1
ATOM 669 O O . SER A 1 87 ? -7.990 9.136 1.088 1.00 86.06 87 SER A O 1
ATOM 671 N N . MET A 1 88 ? -7.170 10.219 -0.714 1.00 87.56 88 MET A N 1
ATOM 672 C CA . MET A 1 88 ? -8.006 11.413 -0.563 1.00 87.56 88 MET A CA 1
ATOM 673 C C . MET A 1 88 ? -9.491 11.073 -0.697 1.00 87.56 88 MET A C 1
ATOM 675 O O . MET A 1 88 ? -10.262 11.361 0.208 1.00 87.56 88 MET A O 1
ATOM 679 N N . ARG A 1 89 ? -9.888 10.330 -1.741 1.00 87.44 89 ARG A N 1
ATOM 680 C 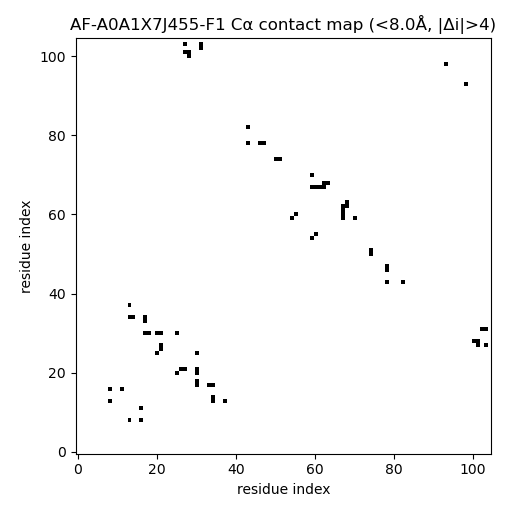CA . ARG A 1 89 ? -11.294 9.907 -1.910 1.00 87.44 89 ARG A CA 1
ATOM 681 C C . ARG A 1 89 ? -11.822 9.086 -0.735 1.00 87.44 89 ARG A C 1
ATOM 683 O O . ARG A 1 89 ? -12.993 9.188 -0.380 1.00 87.44 89 ARG A O 1
ATOM 690 N N . VAL A 1 90 ? -10.979 8.231 -0.157 1.00 85.94 90 VAL A N 1
ATOM 691 C CA . VAL A 1 90 ? -11.343 7.441 1.026 1.00 85.94 90 VAL A CA 1
ATOM 692 C C . VAL A 1 90 ? -11.491 8.343 2.241 1.00 85.94 90 VAL A C 1
ATOM 694 O O . VAL A 1 90 ? -12.464 8.191 2.971 1.00 85.94 90 VAL A O 1
ATOM 697 N N . ASN A 1 91 ? -10.567 9.283 2.440 1.00 84.50 91 ASN A N 1
ATOM 698 C CA . ASN A 1 91 ? -10.656 10.269 3.508 1.00 84.50 91 ASN A CA 1
ATOM 699 C C . ASN A 1 91 ? -11.952 11.085 3.407 1.00 84.50 91 ASN A C 1
ATOM 701 O O . ASN A 1 91 ? -12.701 11.143 4.374 1.00 84.50 91 ASN A O 1
ATOM 705 N N . ASP A 1 92 ? -12.278 11.601 2.224 1.00 86.62 92 ASP A N 1
ATOM 706 C CA . ASP A 1 92 ? -13.496 12.384 2.000 1.00 86.62 92 ASP A CA 1
ATOM 707 C C . ASP A 1 92 ? -14.759 11.560 2.288 1.00 86.62 92 ASP A C 1
ATOM 709 O O . ASP A 1 92 ? -15.677 12.023 2.964 1.00 86.62 92 ASP A O 1
ATOM 713 N N . ALA A 1 93 ? -14.793 10.295 1.855 1.00 85.62 93 ALA A N 1
ATOM 714 C CA . ALA A 1 93 ? -15.900 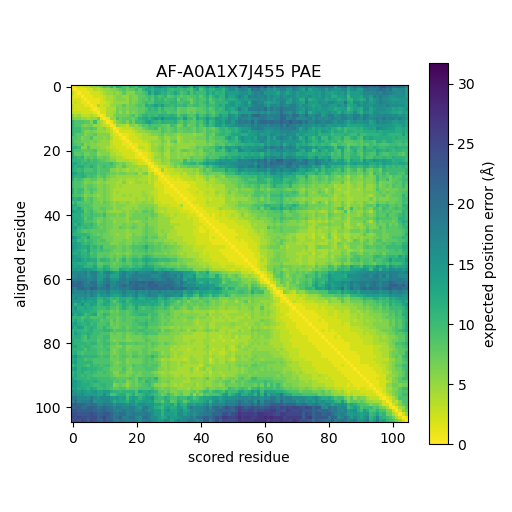9.388 2.153 1.00 85.62 93 ALA A CA 1
ATOM 715 C C . ALA A 1 93 ? -16.033 9.072 3.655 1.00 85.62 93 ALA A C 1
ATOM 717 O O . ALA A 1 93 ? -17.145 8.853 4.137 1.00 85.62 93 ALA A O 1
ATOM 718 N N . LEU A 1 94 ? -14.921 9.029 4.396 1.00 82.94 94 LEU A N 1
ATOM 719 C CA . LEU A 1 94 ? -14.927 8.861 5.851 1.00 82.94 94 LEU A CA 1
ATOM 720 C C . LEU A 1 94 ? -15.452 10.125 6.537 1.00 82.94 94 LEU A C 1
ATOM 722 O O . LEU A 1 94 ? -16.337 10.026 7.384 1.00 82.94 94 LEU A O 1
ATOM 726 N N . THR A 1 95 ? -14.985 11.305 6.129 1.00 84.00 95 THR A N 1
ATOM 727 C CA . THR A 1 95 ? -15.463 12.591 6.653 1.00 84.00 95 THR A CA 1
ATOM 728 C C . THR A 1 95 ? -16.965 12.761 6.429 1.00 84.00 95 THR A C 1
ATOM 730 O O . THR A 1 95 ? -17.687 13.091 7.366 1.00 84.00 95 THR A O 1
ATOM 733 N N . LEU A 1 96 ? -17.469 12.438 5.233 1.00 83.81 96 LEU A N 1
ATOM 734 C CA . LEU A 1 96 ? -18.902 12.498 4.915 1.00 83.81 96 LEU A CA 1
ATOM 735 C C . LEU A 1 96 ? -19.753 11.505 5.722 1.00 83.81 96 LEU A C 1
ATOM 737 O O . LEU A 1 96 ? -20.937 11.745 5.936 1.00 83.81 96 LEU A O 1
ATOM 741 N N . ARG A 1 97 ? -19.167 10.398 6.190 1.00 82.31 97 ARG A N 1
ATOM 742 C CA . ARG A 1 97 ? -19.832 9.422 7.069 1.00 82.31 97 ARG A CA 1
ATOM 743 C C . ARG A 1 97 ? -19.797 9.812 8.551 1.00 82.31 97 ARG A C 1
ATOM 745 O O . ARG A 1 97 ? -20.240 9.022 9.378 1.00 82.31 97 ARG A O 1
ATOM 752 N N . GLY A 1 98 ? -19.287 11.000 8.887 1.00 79.31 98 GLY A N 1
ATOM 753 C CA . GLY A 1 98 ? -19.189 11.473 10.269 1.00 79.31 98 GLY A CA 1
ATOM 754 C C . GLY A 1 98 ? -18.085 10.779 11.064 1.00 79.31 98 GLY A C 1
ATOM 755 O O . GLY A 1 98 ? -18.239 10.542 12.258 1.00 79.31 98 GLY A O 1
ATOM 756 N N . PHE A 1 99 ? -16.988 10.399 10.407 1.00 73.94 99 PHE A N 1
ATOM 757 C CA . PHE A 1 99 ? -15.872 9.729 11.065 1.00 73.94 99 PHE A CA 1
ATOM 758 C C . PHE A 1 99 ? -15.193 10.645 12.103 1.00 73.94 99 PHE A C 1
ATOM 760 O O . PHE A 1 99 ? -14.579 11.641 11.730 1.00 73.94 99 PHE A O 1
ATOM 767 N N . ASP A 1 100 ? -15.264 10.290 13.392 1.00 65.94 100 ASP A N 1
ATOM 768 C CA . ASP A 1 100 ? -14.699 11.094 14.496 1.00 65.94 100 ASP A CA 1
ATOM 769 C C . ASP A 1 100 ? -13.210 10.804 14.796 1.00 65.94 100 ASP A C 1
ATOM 771 O O . ASP A 1 100 ? -12.606 11.436 15.662 1.00 65.94 100 ASP A O 1
ATOM 775 N N . GLY A 1 101 ? -12.602 9.847 14.083 1.00 63.25 101 GLY A N 1
ATOM 776 C CA . GLY A 1 101 ? -11.267 9.330 14.393 1.00 63.25 101 GLY A CA 1
ATOM 777 C C . GLY A 1 101 ? -11.252 7.895 14.926 1.00 63.25 101 GLY A C 1
ATOM 778 O O . GLY A 1 101 ? -10.189 7.266 14.894 1.00 63.25 101 GLY A O 1
ATOM 779 N N . TYR A 1 102 ? -12.403 7.341 15.323 1.00 56.22 102 TYR A N 1
ATOM 780 C CA . TYR A 1 102 ? -12.528 5.983 15.854 1.00 56.22 102 TYR A CA 1
ATOM 781 C C . TYR A 1 102 ? -13.609 5.170 15.113 1.00 56.22 102 TYR A C 1
ATOM 783 O O . TYR A 1 102 ? -14.791 5.486 15.151 1.00 56.22 102 TYR A O 1
ATOM 791 N N . PHE A 1 103 ? -13.208 4.092 14.420 1.00 55.47 103 PHE A N 1
ATOM 792 C CA . PHE A 1 103 ? -14.138 3.199 13.689 1.00 55.47 103 PHE A CA 1
ATOM 793 C C . PHE A 1 103 ? -14.579 1.978 14.516 1.00 55.47 103 PHE A C 1
ATOM 795 O O . PHE A 1 103 ? -15.559 1.323 14.181 1.00 55.47 103 PHE A O 1
ATOM 802 N N . LEU A 1 104 ? -13.831 1.644 15.571 1.00 48.03 104 LEU A N 1
ATOM 803 C CA . LEU A 1 104 ? -14.157 0.561 16.495 1.00 48.03 104 LEU A CA 1
ATOM 804 C C . LEU A 1 104 ? -14.446 1.162 17.864 1.00 48.03 104 LEU A C 1
ATOM 806 O O . LEU A 1 104 ? -13.506 1.548 18.563 1.00 48.03 104 LEU A O 1
ATOM 810 N N . ARG A 1 105 ? -15.732 1.224 18.199 1.00 44.81 105 ARG A N 1
ATOM 811 C CA . ARG A 1 105 ? -16.195 1.219 19.582 1.00 44.81 105 ARG A CA 1
ATOM 812 C C . ARG A 1 105 ? -16.368 -0.224 20.036 1.00 44.81 105 ARG A C 1
ATOM 814 O O . ARG A 1 105 ? -16.751 -1.049 19.176 1.00 44.81 105 ARG A O 1
#

pLDDT: mean 79.46, std 7.98, range [44.81, 91.19]

Secondary structure (DSSP, 8-state):
-HHHHHHHHHHS-HHHHHHHHHHTT--HHHHHHHHHHHHHHHHHHHHHHHHHHHHHHTT---SSSHHHHHHHHHHHHHHHHHHHHHHHHHHHHHHHTT--S-S--

Sequence (105 aa):
MVMVLMGLLGTSPLHLTLQGLRDLGLPSKLVMLLHFCSRYVHVIADEKRRIHEAAILRGYRPGLSKMGLKTAASLVGSLLVKSYDRSMRVNDALTLRGFDGYFLR

Solvent-accessible surface area (backbone atoms only — not comparable to full-atom values): 6134 Å² total; per-residue (Å²): 110,71,68,59,52,52,48,52,65,72,74,43,60,68,69,59,58,43,47,54,44,41,78,72,68,49,58,70,60,58,46,49,50,51,54,51,46,61,64,46,49,57,56,51,50,53,50,50,48,54,58,48,53,56,40,43,76,74,68,56,60,92,51,94,45,73,66,33,47,52,50,50,50,51,52,51,51,54,51,49,54,56,50,50,57,48,50,52,56,51,50,53,56,38,54,75,69,65,59,85,77,70,92,79,129

Foldseek 3Di:
DVVVVCCCVVPDDPLVVLVVVVVVPDDQLVSVVVVVCVVCVVVLVVLLVVLVVVCVVVVADCDPPPVNVVSVVVSVVVSVVVVVVVVVVVVVVCVVVVNPSHPDD